Protein AF-A0A0R0M5U9-F1 (afdb_monomer_lite)

Secondary structure (DSSP, 8-state):
------S----S---TTTSTT--BSSEEEE-SSPB-STTHHHHHHTTBSSGGGEEEE--TT-SS--BHHHHHHTT-

Sequence (76 aa):
LKRHAFQIKLGFSYTVHKDQGQSYEYVGIDLTSPVFEHGQLYVALSRAKKSEDMWIKTESGSTTVANIVERAWLGK

Radius of gyration: 15.25 Å; chains: 1; bounding box: 26×46×40 Å

pLDDT: mean 77.57, std 9.04, range [50.66, 88.94]

InterPro domains:
  IPR027417 P-loop containing nucleoside triphosphate hydrolase [G3DSA:3.40.50.300] (1-68)
  IPR027417 P-loop containing nucleoside triphosphate hydrolase [SSF52540] (3-63)

Structure (mmCIF, N/CA/C/O backbone):
data_AF-A0A0R0M5U9-F1
#
_entry.id   AF-A0A0R0M5U9-F1
#
loop_
_atom_site.group_PDB
_atom_site.id
_atom_site.type_symbol
_atom_site.label_atom_id
_atom_site.label_alt_id
_atom_site.label_comp_id
_atom_site.label_asym_id
_atom_site.label_entity_id
_atom_site.label_seq_id
_atom_site.pdbx_PDB_ins_code
_atom_site.Cartn_x
_atom_site.Cartn_y
_atom_site.Cartn_z
_atom_site.occupancy
_atom_site.B_iso_or_equiv
_atom_site.auth_seq_id
_atom_site.auth_comp_id
_atom_site.auth_asym_id
_atom_site.auth_atom_id
_atom_site.pdbx_PDB_model_num
ATOM 1 N N . LEU A 1 1 ? 4.770 -32.378 2.681 1.00 68.06 1 LEU A N 1
ATOM 2 C CA . LEU A 1 1 ? 5.208 -31.385 3.692 1.00 68.06 1 LEU A CA 1
ATOM 3 C C . LEU A 1 1 ? 3.983 -30.831 4.415 1.00 68.06 1 LEU A C 1
ATOM 5 O O . LEU A 1 1 ? 3.080 -30.359 3.738 1.00 68.06 1 LEU A O 1
ATOM 9 N N . LYS A 1 2 ? 3.935 -30.879 5.752 1.00 79.06 2 LYS A N 1
ATOM 10 C CA . LYS A 1 2 ? 2.867 -30.261 6.561 1.00 79.06 2 LYS A CA 1
ATOM 11 C C . LYS A 1 2 ? 3.464 -29.069 7.312 1.00 79.06 2 LYS A C 1
ATOM 13 O O . LYS A 1 2 ? 4.426 -29.245 8.052 1.00 79.06 2 LYS A O 1
ATOM 18 N N . ARG A 1 3 ? 2.950 -27.855 7.082 1.00 83.00 3 ARG A N 1
ATOM 19 C CA . ARG A 1 3 ? 3.437 -26.638 7.751 1.00 83.00 3 ARG A CA 1
ATOM 20 C C . ARG A 1 3 ? 2.677 -26.442 9.060 1.00 83.00 3 ARG A C 1
ATOM 22 O O . ARG A 1 3 ? 1.474 -26.213 9.036 1.00 83.00 3 ARG A O 1
ATOM 29 N N . HIS A 1 4 ? 3.392 -26.499 10.178 1.00 86.50 4 HIS A N 1
ATOM 30 C CA . HIS A 1 4 ? 2.888 -26.094 11.486 1.00 86.50 4 HIS A CA 1
ATOM 31 C C . HIS A 1 4 ? 3.379 -24.673 11.766 1.00 86.50 4 HIS A C 1
ATOM 33 O O . HIS A 1 4 ? 4.580 -24.429 11.823 1.00 86.50 4 HIS A O 1
ATOM 39 N N . ALA A 1 5 ? 2.453 -23.725 11.862 1.00 86.62 5 ALA A N 1
ATOM 40 C CA . ALA A 1 5 ? 2.741 -22.331 12.168 1.00 86.62 5 ALA A CA 1
ATOM 41 C C . ALA A 1 5 ? 1.628 -21.775 13.058 1.00 86.62 5 ALA A C 1
ATOM 43 O O . ALA A 1 5 ? 0.465 -22.152 12.903 1.00 86.62 5 ALA A O 1
ATOM 44 N N . PHE A 1 6 ? 1.982 -20.872 13.968 1.00 85.50 6 PHE A N 1
ATOM 45 C CA . PHE A 1 6 ? 1.002 -20.131 14.754 1.00 85.50 6 PHE A CA 1
ATOM 46 C C . PHE A 1 6 ? 0.222 -19.172 13.846 1.00 85.50 6 PHE A C 1
ATOM 48 O O . PHE A 1 6 ? 0.792 -18.572 12.933 1.00 85.50 6 PHE A O 1
ATOM 55 N N . GLN A 1 7 ? -1.081 -19.015 14.089 1.00 82.31 7 GLN A N 1
ATOM 56 C CA . GLN A 1 7 ? -1.954 -18.114 13.322 1.00 82.31 7 GLN A CA 1
ATOM 57 C C . GLN A 1 7 ? -1.794 -16.644 13.750 1.00 82.31 7 GLN A C 1
ATOM 59 O O . GLN A 1 7 ? -2.769 -15.921 13.914 1.00 82.31 7 GLN A O 1
ATOM 64 N N . ILE A 1 8 ? -0.556 -16.197 13.946 1.00 83.75 8 ILE A N 1
ATOM 65 C CA . ILE A 1 8 ? -0.226 -14.837 14.373 1.00 83.75 8 ILE A CA 1
ATOM 66 C C . ILE A 1 8 ? 0.686 -14.232 13.308 1.00 83.75 8 ILE A C 1
ATOM 68 O O . ILE A 1 8 ? 1.617 -14.884 12.831 1.00 83.75 8 ILE A O 1
ATOM 72 N N . LYS A 1 9 ? 0.404 -12.992 12.907 1.00 79.88 9 LYS A N 1
ATOM 73 C CA . LYS A 1 9 ? 1.220 -12.221 11.964 1.00 79.88 9 LYS A CA 1
ATOM 74 C C . LYS A 1 9 ? 1.485 -10.841 12.554 1.00 79.88 9 LYS A C 1
ATOM 76 O O . LYS A 1 9 ? 0.591 -10.262 13.162 1.00 79.88 9 LYS A O 1
ATOM 81 N N . LEU A 1 10 ? 2.699 -10.327 12.358 1.00 80.88 10 LEU A N 1
ATOM 82 C CA . LEU A 1 10 ? 3.011 -8.915 12.591 1.00 80.88 10 LEU A CA 1
ATOM 83 C C . LEU A 1 10 ? 2.084 -8.060 11.716 1.00 80.88 10 LEU A C 1
ATOM 85 O O . LEU A 1 10 ? 1.861 -8.412 10.558 1.00 80.88 10 LEU A O 1
ATOM 89 N N . GLY A 1 11 ? 1.520 -6.995 12.289 1.00 81.06 11 GLY A N 1
ATOM 90 C CA . GLY A 1 11 ? 0.436 -6.238 11.657 1.00 81.06 11 GLY A CA 1
ATOM 91 C C . GLY A 1 11 ? 0.653 -4.741 11.491 1.00 81.06 11 GLY A C 1
ATOM 92 O O . GLY A 1 11 ? -0.301 -4.013 11.255 1.00 81.06 11 GLY A O 1
ATOM 93 N N . PHE A 1 12 ? 1.893 -4.275 11.632 1.00 77.69 12 PHE A N 1
ATOM 94 C CA . PHE A 1 12 ? 2.230 -2.863 11.432 1.00 77.69 12 PHE A CA 1
ATOM 95 C C . PHE A 1 12 ? 2.426 -2.499 9.961 1.00 77.69 12 PHE A C 1
ATOM 97 O O . PHE A 1 12 ? 2.199 -1.359 9.573 1.00 77.69 12 PHE A O 1
ATOM 104 N N . SER A 1 13 ? 2.859 -3.458 9.146 1.00 81.38 13 SER A N 1
ATOM 105 C CA . SER A 1 13 ? 3.045 -3.279 7.715 1.00 81.38 13 SER A CA 1
ATOM 106 C C . SER A 1 13 ? 2.556 -4.510 6.974 1.00 81.38 13 SER A C 1
ATOM 108 O O . SER A 1 13 ? 2.755 -5.653 7.397 1.00 81.38 13 SER A O 1
ATOM 110 N N . TYR A 1 14 ? 1.911 -4.263 5.845 1.00 83.62 14 TYR A N 1
ATOM 111 C CA . TYR A 1 14 ? 1.388 -5.291 4.971 1.00 83.62 14 TYR A CA 1
ATOM 112 C C . TYR A 1 14 ? 1.765 -4.970 3.529 1.00 83.62 14 TYR A C 1
ATOM 114 O O . TYR A 1 14 ? 2.184 -3.866 3.186 1.00 83.62 14 TYR A O 1
ATOM 122 N N . THR A 1 15 ? 1.665 -5.983 2.675 1.00 82.06 15 THR A N 1
ATOM 123 C CA . THR A 1 15 ? 1.814 -5.786 1.233 1.00 82.06 15 THR A CA 1
ATOM 124 C C . THR A 1 15 ? 0.471 -5.364 0.657 1.00 82.06 15 THR A C 1
ATOM 126 O O . THR A 1 15 ? -0.568 -5.844 1.105 1.00 82.06 15 THR A O 1
ATOM 129 N N . VAL A 1 16 ? 0.483 -4.535 -0.388 1.00 74.69 16 VAL A N 1
ATOM 130 C CA . VAL A 1 16 ? -0.731 -3.978 -1.014 1.00 74.69 16 VAL A CA 1
ATOM 131 C C . VAL A 1 16 ? -1.770 -5.053 -1.380 1.00 74.69 16 VAL A C 1
ATOM 133 O O . VAL A 1 16 ? -2.968 -4.839 -1.225 1.00 74.69 16 VAL A O 1
ATOM 136 N N . HIS A 1 17 ? -1.332 -6.247 -1.799 1.00 77.56 17 HIS A N 1
ATOM 137 C CA . HIS A 1 17 ? -2.235 -7.366 -2.109 1.00 77.56 17 HIS A CA 1
ATOM 138 C C . HIS A 1 17 ? -2.954 -7.951 -0.890 1.00 77.56 17 HIS A C 1
ATOM 140 O O . HIS A 1 17 ? -4.012 -8.557 -1.034 1.00 77.56 17 HIS A O 1
ATOM 146 N N . LYS A 1 18 ? -2.377 -7.831 0.307 1.00 78.94 18 LYS A N 1
ATOM 147 C CA . LYS A 1 18 ? -3.003 -8.295 1.552 1.00 78.94 18 LYS A CA 1
ATOM 148 C C . LYS A 1 18 ? -4.004 -7.291 2.114 1.00 78.94 18 LYS A C 1
ATOM 150 O O . LYS A 1 18 ? -4.924 -7.723 2.798 1.00 78.94 18 LYS A O 1
ATOM 155 N N . ASP A 1 19 ? -3.877 -6.023 1.738 1.00 75.75 19 ASP A N 1
ATOM 156 C CA . ASP A 1 19 ? -4.747 -4.932 2.193 1.00 75.75 19 ASP A CA 1
ATOM 157 C C . ASP A 1 19 ? -5.935 -4.673 1.252 1.00 75.75 19 ASP A C 1
ATOM 159 O O . ASP A 1 19 ? -6.727 -3.746 1.451 1.00 75.75 19 ASP A O 1
ATOM 163 N N . GLN A 1 20 ? -6.100 -5.494 0.211 1.00 77.12 20 GLN A N 1
ATOM 164 C CA . GLN A 1 20 ? -7.214 -5.366 -0.719 1.00 77.12 20 GLN A CA 1
ATOM 165 C C . GLN A 1 20 ? -8.557 -5.561 0.006 1.00 77.12 20 GLN A C 1
ATOM 167 O O . GLN A 1 20 ? -8.823 -6.598 0.604 1.00 77.12 20 GLN A O 1
A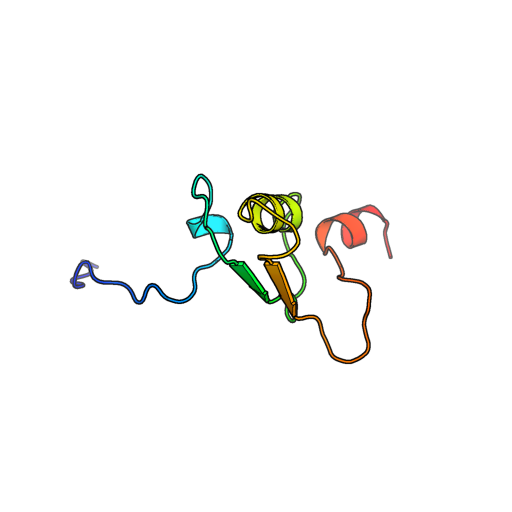TOM 172 N N . GLY A 1 21 ? -9.420 -4.548 -0.073 1.00 77.62 21 GLY A N 1
ATOM 173 C CA . GLY A 1 21 ? -10.738 -4.533 0.572 1.00 77.62 21 GLY A CA 1
ATOM 174 C C . GLY A 1 21 ? -10.759 -3.944 1.987 1.00 77.62 21 GLY A C 1
ATOM 175 O O . GLY A 1 21 ? -11.836 -3.847 2.564 1.00 77.62 21 GLY A O 1
ATOM 176 N N . GLN A 1 22 ? -9.616 -3.513 2.528 1.00 79.25 22 GLN A N 1
ATOM 177 C CA . GLN A 1 22 ? -9.536 -2.836 3.826 1.00 79.25 22 GLN A CA 1
ATOM 178 C C . GLN A 1 22 ? -9.439 -1.316 3.666 1.00 79.25 22 GLN A C 1
ATOM 180 O O . GLN A 1 22 ? -8.975 -0.824 2.637 1.00 79.25 22 GLN A O 1
ATOM 185 N N . SER A 1 23 ? -9.876 -0.566 4.672 1.00 79.69 23 SER A N 1
ATOM 186 C CA . SER A 1 23 ? -9.710 0.889 4.737 1.00 79.69 23 SER A CA 1
ATOM 187 C C . SER A 1 23 ? -9.052 1.246 6.057 1.00 79.69 23 SER A C 1
ATOM 189 O O . SER A 1 23 ? -9.483 0.765 7.104 1.00 79.69 23 SER A O 1
ATOM 191 N N . TYR A 1 24 ? -8.053 2.116 6.010 1.00 82.19 24 TYR A N 1
ATOM 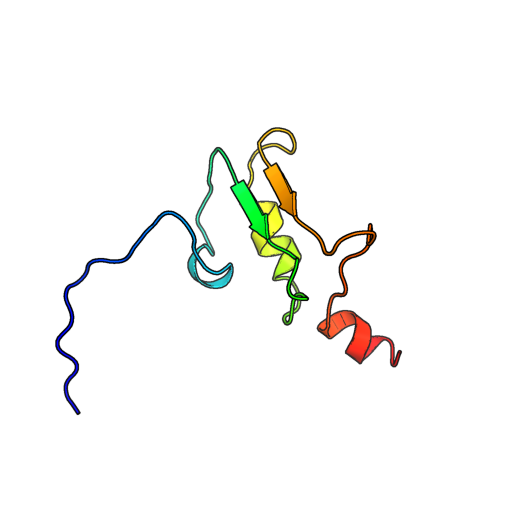192 C CA . TYR A 1 24 ? -7.324 2.554 7.194 1.00 82.19 24 TYR A CA 1
ATOM 193 C C . TYR A 1 24 ? -7.534 4.052 7.399 1.00 82.19 24 TYR A C 1
ATOM 195 O O . TYR A 1 24 ? -7.842 4.786 6.458 1.00 82.19 24 TYR A O 1
ATOM 203 N N . GLU A 1 25 ? -7.424 4.493 8.649 1.00 83.31 25 GLU A N 1
ATOM 204 C CA . GLU A 1 25 ? -7.494 5.916 8.979 1.00 83.31 25 GLU A CA 1
ATOM 205 C C . GLU A 1 25 ? -6.191 6.617 8.598 1.00 83.31 25 GLU A C 1
ATOM 207 O O . GLU A 1 25 ? -6.251 7.611 7.896 1.00 83.31 25 GLU A O 1
ATOM 212 N N . TYR A 1 26 ? -5.043 6.013 8.924 1.00 84.44 26 TYR A N 1
ATOM 213 C CA . TYR A 1 26 ? -3.705 6.496 8.579 1.00 84.44 26 TYR A CA 1
ATOM 214 C C . TYR A 1 26 ? -2.954 5.461 7.740 1.00 84.44 26 TYR A C 1
ATOM 216 O O . TYR A 1 26 ? -2.922 4.282 8.106 1.00 84.44 26 TYR A O 1
ATOM 224 N N . VAL A 1 27 ? -2.332 5.883 6.634 1.00 87.31 27 VAL A N 1
ATOM 225 C CA . VAL A 1 27 ? -1.612 4.983 5.715 1.00 87.31 27 VAL A CA 1
ATOM 226 C C . VAL A 1 27 ? -0.235 5.535 5.360 1.00 87.31 27 VAL A C 1
ATOM 228 O O . VAL A 1 27 ? -0.097 6.655 4.876 1.00 87.31 27 VAL A O 1
ATOM 231 N N . GLY A 1 28 ? 0.795 4.708 5.542 1.00 88.56 28 GLY A N 1
ATOM 232 C CA . GLY A 1 28 ? 2.119 4.927 4.963 1.00 88.56 28 GLY A CA 1
ATOM 233 C C . GLY A 1 28 ? 2.322 4.023 3.749 1.00 88.56 28 GLY A C 1
ATOM 234 O O . GLY A 1 28 ? 2.225 2.804 3.874 1.00 88.56 28 GLY A O 1
ATOM 235 N N . ILE A 1 29 ? 2.615 4.603 2.587 1.00 87.19 29 ILE A N 1
ATOM 236 C CA . ILE A 1 29 ? 2.910 3.874 1.350 1.00 87.19 29 ILE A CA 1
ATOM 237 C C . ILE A 1 29 ? 4.403 4.016 1.056 1.00 87.19 29 ILE A C 1
ATOM 239 O O . ILE A 1 29 ? 4.891 5.114 0.783 1.00 87.19 29 ILE A O 1
ATOM 243 N N . ASP A 1 30 ? 5.132 2.901 1.100 1.00 86.62 30 ASP A N 1
ATOM 244 C CA . ASP A 1 30 ? 6.534 2.860 0.686 1.00 86.62 30 ASP A CA 1
ATOM 245 C C . ASP A 1 30 ? 6.629 2.476 -0.800 1.00 86.62 30 ASP A C 1
ATOM 247 O O . ASP A 1 30 ? 6.305 1.354 -1.186 1.00 86.62 30 ASP A O 1
ATOM 251 N N . LEU A 1 31 ? 7.048 3.435 -1.627 1.00 83.06 31 LEU A N 1
ATOM 252 C CA . LEU A 1 31 ? 7.271 3.310 -3.071 1.00 83.06 31 LEU A CA 1
ATOM 253 C C . LEU A 1 31 ? 8.766 3.383 -3.419 1.00 83.06 31 LEU A C 1
ATOM 255 O O . LEU A 1 31 ? 9.123 3.698 -4.553 1.00 83.06 31 LEU A O 1
ATOM 259 N N . THR A 1 32 ? 9.657 3.102 -2.461 1.00 82.12 32 THR A N 1
ATOM 260 C CA . THR A 1 32 ? 11.093 2.923 -2.748 1.00 82.12 32 THR A CA 1
ATOM 261 C C . THR A 1 32 ? 11.352 1.757 -3.694 1.00 82.12 32 THR A C 1
ATOM 263 O O . THR A 1 32 ? 12.325 1.775 -4.430 1.00 82.12 32 THR A O 1
ATOM 266 N N . SER A 1 33 ? 10.477 0.749 -3.708 1.00 78.19 33 SER A N 1
ATOM 267 C CA . SER A 1 33 ? 10.462 -0.272 -4.754 1.00 78.19 33 SER A CA 1
ATOM 268 C C . SER A 1 33 ? 9.383 0.056 -5.790 1.00 78.19 33 SER A C 1
ATOM 270 O O . SER A 1 33 ? 8.265 0.413 -5.405 1.00 78.19 33 SER A O 1
ATOM 272 N N . PRO A 1 34 ? 9.675 -0.078 -7.095 1.00 71.38 34 PRO A N 1
ATOM 273 C CA . PRO A 1 34 ? 8.712 0.232 -8.140 1.00 71.38 34 PRO A CA 1
ATOM 274 C C . PRO A 1 34 ? 7.510 -0.719 -8.111 1.00 71.38 34 PRO A C 1
ATOM 276 O O . PRO A 1 34 ? 7.622 -1.907 -7.802 1.00 71.38 34 PRO A O 1
ATOM 279 N N . VAL A 1 35 ? 6.344 -0.175 -8.458 1.00 76.06 35 VAL A N 1
ATOM 280 C CA . VAL A 1 35 ? 5.073 -0.906 -8.492 1.00 76.06 35 VAL A CA 1
ATOM 281 C C . VAL A 1 35 ? 5.064 -1.827 -9.710 1.00 76.06 35 VAL A C 1
ATOM 283 O O . VAL A 1 35 ? 5.285 -1.375 -10.836 1.00 76.06 35 VAL A O 1
ATOM 286 N N . PHE A 1 36 ? 4.831 -3.120 -9.483 1.00 68.94 36 PHE A N 1
ATOM 287 C CA . PHE A 1 36 ? 5.034 -4.164 -10.491 1.00 68.94 36 PHE A CA 1
ATOM 288 C C . PHE A 1 36 ? 3.756 -4.576 -11.229 1.00 68.94 36 PHE A C 1
ATOM 290 O O . PHE A 1 36 ? 3.850 -5.198 -12.283 1.00 68.94 36 PHE A O 1
ATOM 297 N N . GLU A 1 37 ? 2.579 -4.216 -10.710 1.00 72.00 37 GLU A N 1
ATOM 298 C CA . GLU A 1 37 ? 1.283 -4.596 -11.276 1.00 72.00 37 GLU A CA 1
ATOM 299 C C . GLU A 1 37 ? 0.376 -3.396 -11.583 1.00 72.00 37 GLU A C 1
ATOM 301 O O . GLU A 1 37 ? 0.359 -2.379 -10.880 1.00 72.00 37 GLU A O 1
ATOM 306 N N . HIS A 1 38 ? -0.431 -3.532 -12.642 1.00 75.56 38 HIS A N 1
ATOM 307 C CA . HIS A 1 38 ? -1.410 -2.519 -13.022 1.00 75.56 38 HIS A CA 1
ATOM 308 C C . HIS A 1 38 ? -2.459 -2.364 -11.919 1.00 75.56 38 HIS A C 1
ATOM 310 O O . HIS A 1 38 ? -2.984 -3.341 -11.391 1.00 75.56 38 HIS A O 1
ATOM 316 N N . GLY A 1 39 ? -2.758 -1.119 -11.555 1.00 76.75 39 GLY A N 1
ATOM 317 C CA . GLY A 1 39 ? -3.726 -0.815 -10.506 1.00 76.75 39 GLY A CA 1
ATOM 318 C C . GLY A 1 39 ? -3.219 -1.031 -9.078 1.00 76.75 39 GLY A C 1
ATOM 319 O O . GLY A 1 39 ? -3.916 -0.639 -8.151 1.00 76.75 39 GLY A O 1
ATOM 320 N N . GLN A 1 40 ? -2.011 -1.555 -8.849 1.00 82.69 40 GLN A N 1
ATOM 321 C CA . GLN A 1 40 ? -1.490 -1.756 -7.492 1.00 82.69 40 GLN A CA 1
ATOM 322 C C . GLN A 1 40 ? -1.234 -0.420 -6.769 1.00 82.69 40 GLN A C 1
ATOM 324 O O . GLN A 1 40 ? -1.592 -0.275 -5.601 1.00 82.69 40 GLN A O 1
ATOM 329 N N . LEU A 1 41 ? -0.720 0.595 -7.475 1.00 82.56 41 LEU A N 1
ATOM 330 C CA . LEU A 1 41 ? -0.589 1.950 -6.924 1.00 82.56 41 LEU A CA 1
ATOM 331 C C . LEU A 1 41 ? -1.960 2.537 -6.564 1.00 82.56 41 LEU A C 1
ATOM 333 O O . LEU A 1 41 ? -2.143 3.075 -5.477 1.00 82.56 41 LEU A O 1
ATOM 337 N N . TYR A 1 42 ? -2.942 2.376 -7.452 1.00 84.12 42 TYR A N 1
ATOM 338 C CA . TYR A 1 42 ? -4.311 2.824 -7.210 1.00 84.12 42 TYR A CA 1
ATOM 339 C C . TYR A 1 42 ? -4.933 2.117 -5.999 1.00 84.12 42 TYR A C 1
ATOM 341 O O . TYR A 1 42 ? -5.511 2.762 -5.127 1.00 84.12 42 TYR A O 1
ATOM 349 N N . VAL A 1 43 ? -4.757 0.799 -5.898 1.00 84.25 43 VAL A N 1
ATOM 350 C CA . VAL A 1 43 ? -5.225 -0.006 -4.768 1.00 84.25 43 VAL A CA 1
ATOM 351 C C . VAL A 1 43 ? -4.613 0.488 -3.464 1.00 84.25 43 VAL A C 1
ATOM 353 O O . VAL A 1 43 ? -5.358 0.557 -2.492 1.00 84.25 43 VAL A O 1
ATOM 356 N N . ALA A 1 44 ? -3.328 0.856 -3.435 1.00 82.75 44 ALA A N 1
ATOM 357 C CA . ALA A 1 44 ? -2.667 1.403 -2.250 1.00 82.75 44 ALA A CA 1
ATOM 358 C C . ALA A 1 44 ? -3.208 2.793 -1.871 1.00 82.75 44 ALA A C 1
ATOM 360 O O . ALA A 1 44 ? -3.587 3.010 -0.722 1.00 82.75 44 ALA A O 1
ATOM 361 N N . LEU A 1 45 ? -3.328 3.703 -2.843 1.00 83.69 45 LEU A N 1
ATOM 362 C CA . LEU A 1 45 ? -3.855 5.056 -2.624 1.00 83.69 45 LEU A CA 1
ATOM 363 C C . LEU A 1 45 ? -5.320 5.037 -2.164 1.00 83.69 45 LEU A C 1
ATOM 365 O O . LEU A 1 45 ? -5.706 5.800 -1.286 1.00 83.69 45 LEU A O 1
ATOM 369 N N . SER A 1 46 ? -6.128 4.113 -2.693 1.00 85.56 46 SER A N 1
ATOM 370 C CA . SER A 1 46 ? -7.542 3.954 -2.319 1.00 85.56 46 SER A CA 1
ATOM 371 C C . SER A 1 46 ? -7.767 3.484 -0.874 1.00 85.56 46 SER A C 1
ATOM 373 O O . SER A 1 46 ? -8.910 3.448 -0.417 1.00 85.56 46 SER A O 1
ATOM 375 N N . ARG A 1 47 ? -6.707 3.090 -0.147 1.00 84.62 47 ARG A N 1
ATOM 376 C CA . ARG A 1 47 ? -6.817 2.660 1.257 1.00 84.62 47 ARG A CA 1
ATOM 377 C C . ARG A 1 47 ? -6.945 3.820 2.233 1.00 84.62 47 ARG A C 1
ATOM 379 O O . ARG A 1 47 ? -7.507 3.612 3.309 1.00 84.62 47 ARG A O 1
ATOM 386 N N . ALA A 1 48 ? -6.449 4.999 1.862 1.00 83.19 48 ALA A N 1
ATOM 387 C CA . ALA A 1 48 ? -6.576 6.210 2.656 1.00 83.19 48 ALA A CA 1
ATOM 388 C C . ALA A 1 48 ? -7.933 6.878 2.394 1.00 83.19 48 ALA A C 1
ATOM 390 O O . ALA A 1 48 ? -8.391 6.967 1.254 1.00 83.19 48 ALA A O 1
ATOM 391 N N . LYS A 1 49 ? -8.584 7.364 3.455 1.00 81.62 49 LYS A N 1
ATOM 392 C CA . LYS A 1 49 ? -9.861 8.091 3.339 1.00 81.62 49 LYS A CA 1
ATOM 393 C C . LYS A 1 49 ? -9.668 9.565 2.978 1.00 81.62 49 LYS A C 1
ATOM 395 O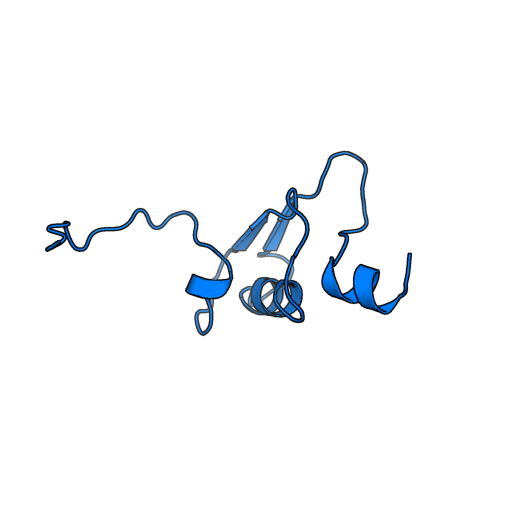 O . LYS A 1 49 ? -10.539 10.150 2.340 1.00 81.62 49 LYS A O 1
ATOM 400 N N . LYS A 1 50 ? -8.549 10.159 3.397 1.00 85.88 50 LYS A N 1
ATOM 401 C CA . LYS A 1 50 ? -8.174 11.552 3.137 1.00 85.88 50 LYS A CA 1
ATOM 402 C C . LYS A 1 50 ? -6.712 11.615 2.717 1.00 85.88 50 LYS A C 1
ATOM 404 O O . LYS A 1 50 ? -5.905 10.799 3.151 1.00 85.88 50 LYS A O 1
ATOM 409 N N . SER A 1 51 ? -6.365 12.611 1.909 1.00 82.44 51 SER A N 1
ATOM 410 C CA . SER A 1 51 ? -4.977 12.856 1.497 1.00 82.44 51 SER A CA 1
ATOM 411 C C . SER A 1 51 ? -4.075 13.282 2.656 1.00 82.44 51 SER A C 1
ATOM 413 O O . SER A 1 51 ? -2.882 13.020 2.618 1.00 82.44 51 SER A O 1
ATOM 415 N N . GLU A 1 52 ? -4.645 13.934 3.672 1.00 86.69 52 GLU A N 1
ATOM 416 C CA . GLU A 1 52 ? -3.939 14.405 4.874 1.00 86.69 52 GLU A CA 1
ATOM 417 C C . GLU A 1 52 ? -3.439 13.250 5.750 1.00 86.69 52 GLU A C 1
ATOM 419 O O . GLU A 1 52 ? -2.415 13.378 6.414 1.00 86.69 52 GLU A O 1
ATOM 424 N N . ASP A 1 53 ? -4.128 12.108 5.700 1.00 87.00 53 ASP A N 1
ATOM 425 C CA . ASP A 1 53 ? -3.821 10.929 6.510 1.00 87.00 53 ASP A CA 1
ATOM 426 C C . ASP A 1 53 ? -2.922 9.920 5.762 1.00 87.00 53 ASP A C 1
ATOM 428 O O . ASP A 1 53 ? -2.831 8.742 6.128 1.00 87.00 53 ASP A O 1
ATOM 432 N N . MET A 1 54 ? -2.273 10.365 4.679 1.00 88.38 54 MET A N 1
ATOM 433 C CA . MET A 1 54 ? -1.447 9.534 3.811 1.00 88.38 54 MET A CA 1
ATOM 434 C C . MET A 1 54 ? -0.030 10.088 3.673 1.00 88.38 54 MET A C 1
ATOM 436 O O . MET A 1 54 ? 0.179 11.219 3.235 1.00 88.38 54 MET A O 1
ATOM 440 N N . TRP A 1 55 ? 0.960 9.236 3.938 1.00 88.94 55 TRP A N 1
ATOM 441 C CA . TRP A 1 55 ? 2.369 9.534 3.685 1.00 88.94 55 TRP A CA 1
ATOM 442 C C . TRP A 1 55 ? 2.918 8.626 2.597 1.00 88.94 55 TRP A C 1
ATOM 444 O O . TRP A 1 55 ? 2.778 7.406 2.664 1.00 88.94 55 TRP A O 1
ATOM 454 N N . ILE A 1 56 ? 3.576 9.225 1.608 1.00 87.19 56 ILE A N 1
ATOM 455 C CA . ILE A 1 56 ? 4.220 8.501 0.515 1.00 87.19 56 ILE A CA 1
ATOM 456 C C . ILE A 1 56 ? 5.725 8.687 0.641 1.00 87.19 56 ILE A C 1
ATOM 458 O O . ILE A 1 56 ? 6.223 9.813 0.680 1.00 87.19 56 ILE A O 1
ATOM 462 N N . LYS A 1 57 ? 6.451 7.575 0.683 1.00 86.81 57 LYS A N 1
ATOM 463 C CA . LYS A 1 57 ? 7.910 7.555 0.651 1.00 86.81 57 LYS A CA 1
ATOM 464 C C . LYS A 1 57 ? 8.367 7.119 -0.736 1.00 86.81 57 LYS A C 1
ATOM 466 O O . LYS A 1 57 ? 7.996 6.040 -1.187 1.00 86.81 57 LYS A O 1
ATOM 471 N N . THR A 1 58 ? 9.169 7.943 -1.401 1.00 83.44 58 THR A N 1
ATOM 472 C CA . THR A 1 58 ? 9.777 7.644 -2.707 1.00 83.44 58 THR A CA 1
ATOM 473 C C . THR A 1 58 ? 11.297 7.533 -2.587 1.00 83.44 58 THR A C 1
ATOM 475 O O . THR A 1 58 ? 11.875 7.822 -1.534 1.00 83.44 58 THR A O 1
ATOM 478 N N . GLU A 1 59 ? 11.961 7.080 -3.653 1.00 80.12 59 GLU A N 1
ATOM 479 C CA . GLU A 1 59 ? 13.421 7.154 -3.738 1.00 80.12 59 GLU A CA 1
ATOM 480 C C . GLU A 1 59 ? 13.910 8.610 -3.658 1.00 80.12 59 GLU A C 1
ATOM 482 O O . GLU A 1 59 ? 13.270 9.538 -4.161 1.00 80.12 59 GLU A O 1
ATOM 487 N N . SER A 1 60 ? 15.063 8.808 -3.012 1.00 72.56 60 SER A N 1
ATOM 488 C CA . SER A 1 60 ? 15.632 10.136 -2.768 1.00 72.56 60 SER A CA 1
ATOM 489 C C . SER A 1 60 ? 15.844 10.898 -4.080 1.00 72.56 60 SER A C 1
ATOM 491 O O . SER A 1 60 ? 16.577 10.445 -4.956 1.00 72.56 60 SER A O 1
ATOM 493 N N . GLY A 1 61 ? 15.202 12.062 -4.210 1.00 69.75 61 GLY A N 1
ATOM 494 C CA . GLY A 1 61 ? 15.321 12.934 -5.382 1.00 69.75 61 GLY A CA 1
ATOM 495 C C . GLY A 1 61 ? 14.364 12.623 -6.538 1.00 69.75 61 GLY A C 1
ATOM 496 O O . GLY A 1 61 ? 14.389 13.353 -7.527 1.00 69.75 61 GLY A O 1
ATOM 497 N N . SER A 1 62 ? 13.500 11.605 -6.426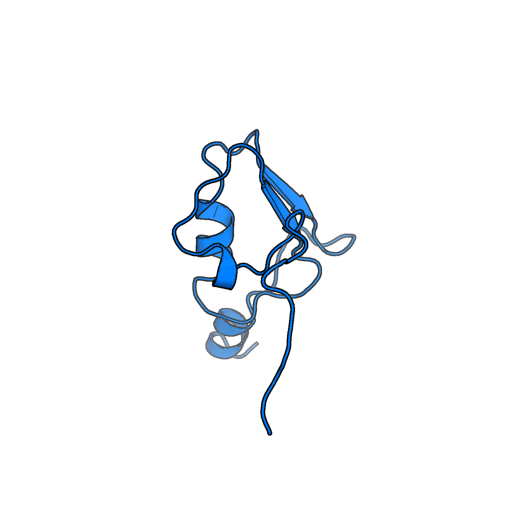 1.00 67.44 62 SER A N 1
ATOM 498 C CA . SER A 1 62 ? 12.480 11.321 -7.440 1.00 67.44 62 SER A CA 1
ATOM 499 C C . SER A 1 62 ? 11.080 11.736 -6.987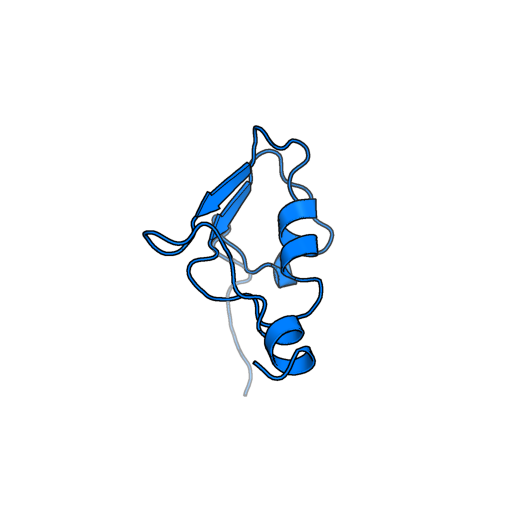 1.00 67.44 62 SER A C 1
ATOM 501 O O . SER A 1 62 ? 10.525 11.200 -6.025 1.00 67.44 62 SER A O 1
ATOM 503 N N . THR A 1 63 ? 10.474 12.658 -7.737 1.00 64.56 63 THR A N 1
ATOM 504 C CA . THR A 1 63 ? 9.054 13.039 -7.611 1.00 64.56 63 THR A CA 1
ATOM 505 C C . THR A 1 63 ? 8.132 12.096 -8.393 1.00 64.56 63 THR A C 1
ATOM 507 O O . THR A 1 63 ? 6.913 12.201 -8.298 1.00 64.56 63 THR A O 1
ATOM 510 N N . THR A 1 64 ? 8.698 11.189 -9.198 1.00 64.25 64 THR A N 1
ATOM 511 C CA . THR A 1 64 ? 7.945 10.279 -10.072 1.00 64.25 64 THR A CA 1
ATOM 512 C C . THR A 1 64 ? 8.194 8.834 -9.662 1.00 64.25 64 THR A C 1
ATOM 514 O O . THR A 1 64 ? 9.333 8.427 -9.435 1.00 64.25 64 THR A O 1
ATOM 517 N N . VAL A 1 65 ? 7.130 8.040 -9.596 1.00 67.25 65 VAL A N 1
ATOM 518 C CA . VAL A 1 65 ? 7.220 6.605 -9.316 1.00 67.25 65 VAL A CA 1
ATOM 519 C C . VAL A 1 65 ? 7.061 5.851 -10.626 1.00 67.25 65 VAL A C 1
ATOM 521 O O . VAL A 1 65 ? 6.094 6.059 -11.356 1.00 67.25 65 VAL A O 1
ATOM 524 N N . ALA A 1 66 ? 8.018 4.978 -10.935 1.00 65.81 66 ALA A N 1
ATOM 525 C CA . ALA A 1 66 ? 7.932 4.131 -12.112 1.00 65.81 66 ALA A CA 1
ATOM 526 C C . ALA A 1 66 ? 6.903 3.017 -11.874 1.00 65.81 66 ALA A C 1
ATOM 528 O O . ALA A 1 66 ? 7.084 2.156 -11.012 1.00 65.81 66 ALA A O 1
ATOM 529 N N . ASN A 1 67 ? 5.834 3.022 -12.668 1.00 67.19 67 ASN A N 1
ATOM 530 C CA . ASN A 1 67 ? 4.968 1.862 -12.817 1.00 67.19 67 ASN A CA 1
ATOM 531 C C . ASN A 1 67 ? 5.580 0.948 -13.886 1.00 67.19 67 ASN A C 1
ATOM 533 O O . ASN A 1 67 ? 5.638 1.314 -15.063 1.00 67.19 67 ASN A O 1
ATOM 537 N N . ILE A 1 68 ? 6.059 -0.228 -13.474 1.00 65.88 68 ILE A N 1
ATOM 538 C CA . ILE A 1 68 ? 6.768 -1.161 -14.364 1.00 65.88 68 ILE A CA 1
ATOM 539 C C . ILE A 1 68 ? 5.856 -1.609 -15.506 1.00 65.88 68 ILE A C 1
ATOM 541 O O . ILE A 1 68 ? 6.323 -1.764 -16.633 1.00 65.88 68 ILE A O 1
ATOM 545 N N . VAL A 1 69 ? 4.554 -1.759 -15.241 1.00 60.53 69 VAL A N 1
ATOM 546 C CA . VAL A 1 69 ? 3.593 -2.176 -16.263 1.00 60.53 69 VAL A CA 1
ATOM 547 C C . VAL A 1 69 ? 3.472 -1.107 -17.339 1.00 60.53 69 VAL A C 1
ATOM 549 O O . VAL A 1 69 ? 3.721 -1.402 -18.502 1.00 60.53 69 VAL A O 1
ATOM 552 N N . GLU A 1 70 ? 3.173 0.145 -16.984 1.00 60.75 70 GLU A N 1
ATOM 553 C CA . GLU A 1 70 ? 3.081 1.226 -17.980 1.00 60.75 70 GLU A CA 1
ATOM 554 C C . GLU A 1 70 ? 4.387 1.433 -18.739 1.00 60.75 70 GLU A C 1
ATOM 556 O O . GLU A 1 70 ? 4.362 1.659 -19.945 1.00 60.75 70 GLU A O 1
ATOM 561 N N . ARG A 1 71 ? 5.532 1.289 -18.069 1.00 59.38 71 ARG A N 1
ATOM 562 C CA . ARG A 1 71 ? 6.835 1.363 -18.727 1.00 59.38 71 ARG A CA 1
ATOM 563 C C . ARG A 1 71 ? 7.007 0.266 -19.787 1.00 59.38 71 ARG A C 1
ATOM 565 O O . ARG A 1 71 ? 7.439 0.564 -20.899 1.00 59.38 71 ARG A O 1
ATOM 572 N N . ALA A 1 72 ? 6.616 -0.970 -19.470 1.00 60.97 72 ALA A N 1
ATOM 573 C CA . ALA A 1 72 ? 6.653 -2.090 -20.408 1.00 60.97 72 ALA A CA 1
ATOM 574 C C . ALA A 1 72 ? 5.703 -1.887 -21.604 1.00 60.97 72 ALA A C 1
ATOM 576 O O . ALA A 1 72 ? 6.066 -2.218 -22.730 1.00 60.97 72 ALA A O 1
ATOM 577 N N . TRP A 1 73 ? 4.524 -1.292 -21.388 1.00 57.84 73 TRP A N 1
ATOM 578 C CA . TRP A 1 73 ? 3.586 -0.942 -22.467 1.00 57.84 73 TRP A CA 1
ATOM 579 C C . TRP A 1 73 ? 4.068 0.229 -23.330 1.00 57.84 73 TRP A C 1
ATOM 581 O O . TRP A 1 73 ? 3.841 0.238 -24.537 1.00 57.84 73 TRP A O 1
ATOM 591 N N . LEU A 1 74 ? 4.740 1.212 -22.729 1.00 66.69 74 LEU A N 1
ATOM 592 C CA . LEU A 1 74 ? 5.260 2.395 -23.419 1.00 66.69 74 LEU A CA 1
ATOM 593 C C . LEU A 1 74 ? 6.587 2.140 -24.151 1.00 66.69 74 LEU A C 1
ATOM 595 O O . LEU A 1 74 ? 7.087 3.050 -24.811 1.00 66.69 74 LEU A O 1
ATOM 599 N N . GLY A 1 75 ? 7.154 0.932 -24.053 1.00 56.03 75 GLY A N 1
ATOM 600 C CA . GLY A 1 75 ? 8.362 0.534 -24.782 1.00 56.03 75 GLY A CA 1
ATOM 601 C C . GLY A 1 75 ? 9.607 1.370 -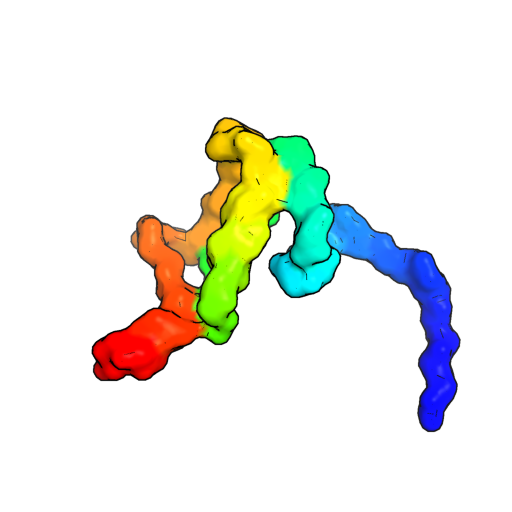24.457 1.00 56.03 75 GLY A C 1
ATOM 602 O O . GLY A 1 75 ? 10.471 1.510 -25.321 1.00 56.03 75 GLY A O 1
ATOM 603 N N . LYS A 1 76 ? 9.686 1.951 -23.250 1.00 50.66 76 LYS A N 1
ATOM 604 C CA . LYS A 1 76 ? 10.795 2.807 -22.784 1.00 50.66 76 LYS A CA 1
ATOM 605 C C . LYS A 1 76 ? 11.623 2.167 -21.668 1.00 50.66 76 LYS A C 1
ATOM 607 O O . LYS A 1 76 ? 11.049 1.560 -20.739 1.00 50.66 76 LYS A O 1
#

Organism: NCBI:txid146866

Foldseek 3Di:
DDDDDDPDDDDPDDQLVVCQPAADAADEAELCDAAADPCSVVSRVVNYPDPVRYHYHYPPPDPDGDHVVVCVVVVD